Protein AF-A0AA90QN98-F1 (afdb_monomer_lite)

Structure (mmCIF, N/CA/C/O backbone):
data_AF-A0AA90QN98-F1
#
_entry.id   AF-A0AA90QN98-F1
#
loop_
_atom_site.group_PDB
_atom_site.id
_atom_site.type_symbol
_atom_site.label_atom_id
_atom_site.label_alt_id
_atom_site.label_comp_id
_atom_site.label_asym_id
_atom_site.label_entity_id
_atom_site.label_seq_id
_atom_site.pdbx_PDB_ins_code
_atom_site.Cartn_x
_atom_site.Cartn_y
_atom_site.Cartn_z
_atom_site.occupancy
_atom_site.B_iso_or_equiv
_atom_site.auth_seq_id
_atom_site.auth_comp_id
_atom_site.auth_asym_id
_atom_site.auth_atom_id
_atom_site.pdbx_PDB_model_num
ATOM 1 N N . MET A 1 1 ? 11.471 18.625 -36.658 1.00 55.00 1 MET A N 1
ATOM 2 C CA . MET A 1 1 ? 12.026 17.282 -36.955 1.00 55.00 1 MET A CA 1
ATOM 3 C C . MET A 1 1 ? 13.522 17.303 -37.303 1.00 55.00 1 MET A C 1
ATOM 5 O O . MET A 1 1 ? 14.264 16.545 -36.702 1.00 55.00 1 MET A O 1
ATOM 9 N N . LYS A 1 2 ? 14.018 18.209 -38.165 1.00 62.94 2 LYS A N 1
ATOM 10 C CA . LYS A 1 2 ? 15.442 18.249 -38.589 1.00 62.94 2 LYS A CA 1
ATOM 11 C C . LYS A 1 2 ? 16.481 18.589 -37.498 1.00 62.94 2 LYS A C 1
ATOM 13 O O . LYS A 1 2 ? 17.651 18.306 -37.690 1.00 62.94 2 LYS A O 1
ATOM 18 N N . LYS A 1 3 ? 16.067 19.176 -36.366 1.00 76.56 3 LYS A N 1
ATOM 19 C CA . LYS A 1 3 ? 16.970 19.574 -35.263 1.00 76.56 3 LYS A CA 1
ATOM 20 C C . LYS A 1 3 ? 17.391 18.403 -34.364 1.00 76.56 3 LYS A C 1
ATOM 22 O O . LYS A 1 3 ? 18.500 18.400 -33.853 1.00 76.56 3 LYS A O 1
ATOM 27 N N . TYR A 1 4 ? 16.513 17.411 -34.204 1.00 79.75 4 TYR A N 1
ATOM 28 C CA . TYR A 1 4 ? 16.762 16.225 -33.373 1.00 79.75 4 TYR A CA 1
ATOM 29 C C . TYR A 1 4 ? 17.302 15.045 -34.181 1.00 79.75 4 TYR A C 1
ATOM 31 O O . TYR A 1 4 ? 17.932 14.161 -33.617 1.00 79.75 4 TYR A O 1
ATOM 39 N N . ALA A 1 5 ? 17.099 15.057 -35.502 1.00 79.88 5 ALA A N 1
ATOM 40 C CA . ALA A 1 5 ? 17.663 14.069 -36.414 1.00 79.88 5 ALA A CA 1
ATOM 41 C C 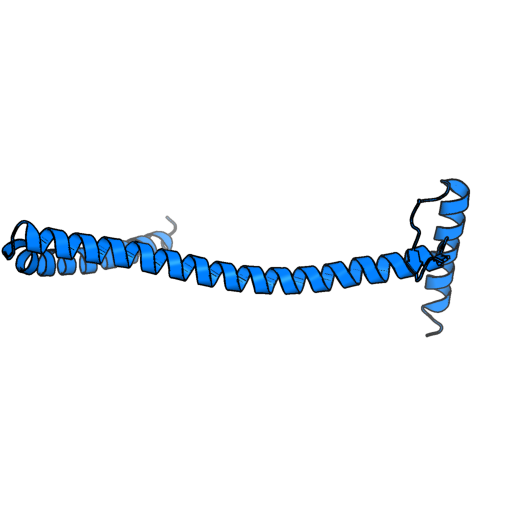. ALA A 1 5 ? 19.191 13.905 -36.268 1.00 79.88 5 ALA A C 1
ATOM 43 O O . ALA A 1 5 ? 19.618 12.773 -36.072 1.00 79.88 5 ALA A O 1
ATOM 44 N N . PRO A 1 6 ? 20.022 14.971 -36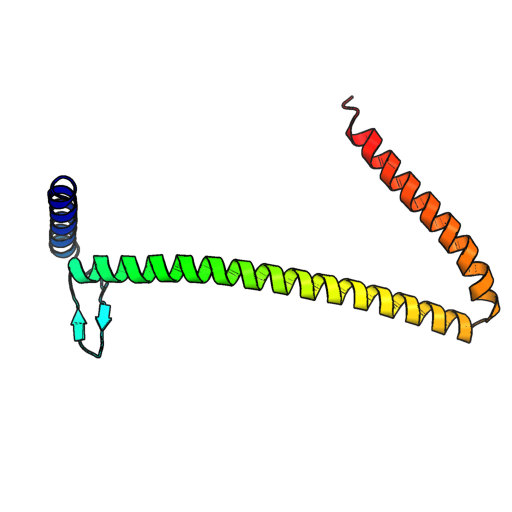.272 1.00 83.69 6 PRO A N 1
ATOM 45 C CA . PRO A 1 6 ? 21.464 14.811 -36.088 1.00 83.69 6 PRO A CA 1
ATOM 46 C C . PRO A 1 6 ? 21.832 14.326 -34.681 1.00 83.69 6 PRO A C 1
ATOM 48 O O . PRO A 1 6 ? 22.802 13.596 -34.535 1.00 83.69 6 PRO A O 1
ATOM 51 N N . LEU A 1 7 ? 21.047 14.678 -33.657 1.00 84.12 7 LEU A N 1
ATOM 52 C CA . LEU A 1 7 ? 21.283 14.229 -32.283 1.00 84.12 7 LEU A CA 1
ATOM 53 C C . LEU A 1 7 ? 20.993 12.728 -32.120 1.00 84.12 7 LEU A C 1
ATOM 55 O O . LEU A 1 7 ? 21.787 12.012 -31.521 1.00 84.12 7 LEU A O 1
ATOM 59 N N . LEU A 1 8 ? 19.888 12.246 -32.697 1.00 80.69 8 LEU A N 1
ATOM 60 C CA . LEU A 1 8 ? 19.562 10.820 -32.749 1.00 80.69 8 LEU A CA 1
ATOM 61 C C . LEU A 1 8 ? 20.596 10.040 -33.561 1.00 80.69 8 LEU A C 1
ATOM 63 O O . LEU A 1 8 ? 20.982 8.949 -33.159 1.00 80.69 8 LEU A O 1
ATOM 67 N N . LEU A 1 9 ? 21.074 10.606 -34.672 1.00 82.94 9 LEU A N 1
ATOM 68 C CA . LEU A 1 9 ? 22.103 9.982 -35.502 1.00 82.94 9 LEU A CA 1
ATOM 69 C C . LEU A 1 9 ? 23.446 9.892 -34.766 1.00 82.94 9 LEU A C 1
ATOM 71 O O . LEU A 1 9 ? 24.100 8.857 -34.820 1.00 82.94 9 LEU A O 1
ATOM 75 N N . LEU A 1 10 ? 23.826 10.948 -34.036 1.00 86.06 10 LEU A N 1
ATOM 76 C CA . LEU A 1 10 ? 25.011 10.963 -33.179 1.00 86.06 10 LEU A CA 1
ATOM 77 C C . LEU A 1 10 ? 24.888 9.928 -32.056 1.00 86.06 10 LEU A C 1
ATOM 79 O O . LEU A 1 10 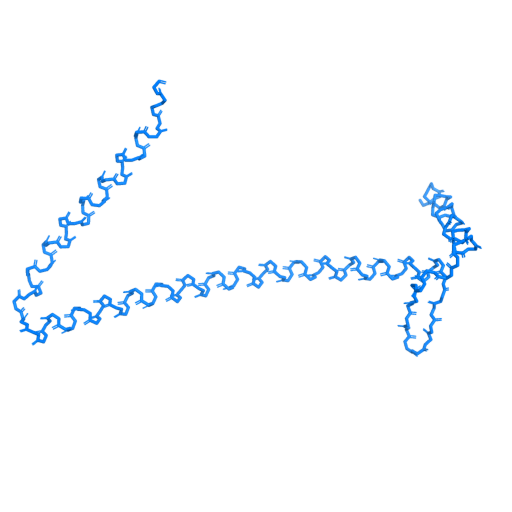? 25.828 9.183 -31.813 1.00 86.06 10 LEU A O 1
ATOM 83 N N . PHE A 1 11 ? 23.727 9.847 -31.402 1.00 83.81 11 PHE A N 1
ATOM 84 C CA . PHE A 1 11 ? 23.461 8.844 -30.371 1.00 83.81 11 PHE A CA 1
ATOM 85 C C . PHE A 1 11 ? 23.557 7.416 -30.926 1.00 83.81 11 PHE A C 1
ATOM 87 O O . PHE A 1 11 ? 24.221 6.568 -30.332 1.00 83.81 11 PHE A O 1
ATOM 94 N N . LEU A 1 12 ? 22.963 7.164 -32.097 1.00 82.62 12 LEU A N 1
ATOM 95 C CA . LEU A 1 12 ? 23.052 5.875 -32.780 1.00 82.62 12 LEU A CA 1
ATOM 96 C C . LEU A 1 12 ? 24.510 5.539 -33.120 1.00 82.62 12 LEU A C 1
ATOM 98 O O . LEU A 1 12 ? 24.947 4.417 -32.895 1.00 82.62 12 LEU A O 1
ATOM 102 N N . PHE A 1 13 ? 25.273 6.519 -33.609 1.00 84.69 13 PHE A N 1
ATOM 103 C CA . PHE A 1 13 ? 26.688 6.360 -33.937 1.00 84.69 13 PHE A CA 1
ATOM 104 C C . PHE A 1 13 ? 27.538 6.052 -32.701 1.00 84.69 13 PHE A C 1
ATOM 106 O O . PHE A 1 13 ? 28.389 5.169 -32.751 1.00 84.69 13 PHE A O 1
ATOM 113 N N . ILE A 1 14 ? 27.272 6.722 -31.577 1.00 84.81 14 ILE A N 1
ATOM 114 C CA . ILE A 1 14 ? 27.916 6.436 -30.290 1.00 84.81 14 ILE A CA 1
ATOM 115 C C . ILE A 1 14 ? 27.588 5.013 -29.835 1.00 84.81 14 ILE A C 1
ATOM 117 O O . ILE A 1 14 ? 28.495 4.309 -29.410 1.00 84.81 14 ILE A O 1
ATOM 121 N N . MET A 1 15 ? 26.337 4.558 -29.962 1.00 77.38 15 MET A N 1
ATOM 122 C CA . MET A 1 15 ? 25.982 3.173 -29.633 1.00 77.38 15 MET A CA 1
ATOM 123 C C . MET A 1 15 ? 26.672 2.157 -30.547 1.00 77.38 15 MET A C 1
ATOM 125 O O . MET A 1 15 ? 27.195 1.170 -30.046 1.00 77.38 15 MET A O 1
ATOM 129 N N . VAL A 1 16 ? 26.746 2.401 -31.862 1.00 80.56 16 VAL A N 1
ATOM 130 C CA . VAL A 1 16 ? 27.518 1.541 -32.783 1.00 80.56 16 VAL A CA 1
ATOM 131 C C . VAL A 1 16 ? 28.988 1.488 -32.367 1.00 80.56 16 VAL A C 1
ATOM 133 O O . VAL A 1 16 ? 29.570 0.410 -32.295 1.00 80.56 16 VAL A O 1
ATOM 136 N N . ALA A 1 17 ? 29.593 2.646 -32.088 1.00 82.81 17 ALA A N 1
ATOM 137 C CA . ALA A 1 17 ? 30.988 2.736 -31.673 1.00 82.81 17 ALA A CA 1
ATOM 138 C C . ALA A 1 17 ? 31.229 2.036 -30.326 1.00 82.81 17 ALA A C 1
ATOM 140 O O . ALA A 1 17 ? 32.250 1.380 -30.147 1.00 82.81 17 ALA A O 1
ATOM 141 N N . TRP A 1 18 ? 30.273 2.134 -29.402 1.00 79.44 18 TRP A N 1
ATOM 142 C CA . TRP A 1 18 ? 30.317 1.471 -28.105 1.00 79.44 18 TRP A CA 1
ATOM 143 C C . TRP A 1 18 ? 30.276 -0.052 -28.238 1.00 79.44 18 TRP A C 1
ATOM 145 O O . TRP A 1 18 ? 31.146 -0.725 -27.694 1.00 79.44 18 TRP A O 1
ATOM 155 N N . GLU A 1 19 ? 29.338 -0.595 -29.016 1.00 76.06 19 GLU A N 1
ATOM 156 C CA . GLU A 1 19 ? 29.260 -2.034 -29.320 1.00 76.06 19 GLU A CA 1
ATOM 157 C C . GLU A 1 19 ? 30.536 -2.536 -30.013 1.00 76.06 19 GLU A C 1
ATOM 159 O O . GLU A 1 19 ? 31.035 -3.619 -29.712 1.00 76.06 19 GLU A O 1
ATOM 164 N N . ALA A 1 20 ? 31.116 -1.726 -30.905 1.00 77.00 20 ALA A N 1
ATOM 165 C CA . ALA A 1 20 ? 32.362 -2.060 -31.588 1.00 77.00 20 ALA A CA 1
ATOM 166 C C . ALA A 1 20 ? 33.588 -2.070 -30.654 1.00 77.00 20 ALA A C 1
ATOM 168 O O . ALA A 1 20 ? 34.532 -2.816 -30.906 1.00 77.00 20 ALA A O 1
ATOM 169 N N . MET A 1 21 ? 33.596 -1.252 -29.593 1.00 77.19 21 MET A N 1
ATOM 170 C CA . MET A 1 21 ? 34.715 -1.154 -28.644 1.00 77.19 21 MET A CA 1
ATOM 171 C C . MET A 1 21 ? 34.585 -2.086 -27.433 1.00 77.19 21 MET A C 1
ATOM 173 O O . MET A 1 21 ? 35.596 -2.581 -26.942 1.00 77.19 21 MET A O 1
ATOM 177 N N . VAL A 1 22 ? 33.369 -2.294 -26.925 1.00 73.44 22 VAL A N 1
ATOM 178 C CA . VAL A 1 22 ? 33.093 -3.015 -25.666 1.00 73.44 22 VAL A CA 1
ATOM 179 C C . VAL A 1 22 ? 32.605 -4.449 -25.923 1.00 73.44 22 VAL A C 1
ATOM 181 O O . VAL A 1 22 ? 32.642 -5.285 -25.021 1.00 73.44 22 VAL A O 1
ATOM 184 N N . GLY A 1 23 ? 32.239 -4.767 -27.167 1.00 65.56 23 GLY A N 1
ATOM 185 C CA . GLY A 1 23 ? 31.632 -6.038 -27.550 1.00 65.56 23 GLY A CA 1
ATOM 186 C C . GLY A 1 23 ? 30.108 -6.027 -27.382 1.00 65.56 23 GLY A C 1
ATOM 187 O O . GLY A 1 23 ? 29.563 -5.059 -26.847 1.00 65.56 23 GLY A O 1
ATOM 188 N N . PRO A 1 24 ? 29.417 -7.093 -27.839 1.00 64.06 24 PRO A N 1
ATOM 189 C CA . PRO A 1 24 ? 27.961 -7.164 -27.827 1.00 64.06 24 PRO A CA 1
ATOM 190 C C . PRO A 1 24 ? 27.415 -6.934 -26.418 1.00 64.06 24 PRO A C 1
ATOM 192 O O . PRO A 1 24 ? 27.666 -7.737 -25.519 1.00 64.06 24 PRO A O 1
ATOM 195 N N . SER A 1 25 ? 26.628 -5.876 -26.219 1.00 61.56 25 SER A N 1
ATOM 196 C CA . SER A 1 25 ? 26.009 -5.577 -24.917 1.00 61.56 25 SER A CA 1
ATOM 197 C C . SER A 1 25 ? 24.965 -6.615 -24.481 1.00 61.56 25 SER A C 1
ATOM 199 O O . SER A 1 25 ? 24.434 -6.537 -23.374 1.00 61.56 25 SER A O 1
ATOM 201 N N . GLY A 1 26 ? 24.657 -7.591 -25.343 1.00 60.41 26 GLY A N 1
ATOM 202 C CA . GLY A 1 26 ? 23.667 -8.641 -25.104 1.00 60.41 26 GLY A CA 1
ATOM 203 C C . GLY A 1 26 ? 22.218 -8.152 -25.173 1.00 60.41 26 GLY A C 1
ATOM 204 O O . GLY A 1 26 ? 21.300 -8.943 -24.965 1.00 60.41 26 GLY A O 1
ATOM 205 N N . MET A 1 27 ? 21.988 -6.869 -25.476 1.00 60.53 27 MET A N 1
ATOM 206 C CA . MET A 1 27 ? 20.651 -6.297 -25.607 1.00 60.53 27 MET A CA 1
ATOM 207 C C . MET A 1 27 ? 20.061 -6.642 -26.980 1.00 60.53 27 MET A C 1
ATOM 209 O O . MET A 1 27 ? 20.230 -5.909 -27.953 1.00 60.53 27 MET A O 1
ATOM 213 N N . SER A 1 28 ? 19.377 -7.783 -27.046 1.00 67.12 28 SER A N 1
ATOM 214 C CA . SER A 1 28 ? 18.613 -8.231 -28.210 1.00 67.12 28 SER A CA 1
ATOM 215 C C . SER A 1 28 ? 17.118 -8.052 -27.960 1.00 67.12 28 SER A C 1
ATOM 217 O O . SER A 1 28 ? 16.627 -8.206 -26.838 1.00 67.12 28 SER A O 1
ATOM 219 N N . VAL A 1 29 ? 16.382 -7.692 -29.008 1.00 70.56 29 VAL A N 1
ATOM 220 C CA . VAL A 1 29 ? 14.917 -7.654 -28.971 1.00 70.56 29 VAL A CA 1
ATOM 221 C C . VAL A 1 29 ? 14.431 -8.739 -29.914 1.00 70.56 29 VAL A C 1
ATOM 223 O O . VAL A 1 29 ? 14.607 -8.628 -31.124 1.00 70.56 29 VAL A O 1
ATOM 226 N N . ASN A 1 30 ? 13.850 -9.799 -29.358 1.00 77.69 30 ASN A N 1
ATOM 227 C CA . ASN A 1 30 ? 13.238 -10.857 -30.150 1.00 77.69 30 ASN A CA 1
ATOM 228 C C . ASN A 1 30 ? 11.786 -10.470 -30.464 1.00 77.69 30 ASN A C 1
ATOM 230 O O . ASN A 1 30 ? 10.991 -10.248 -29.546 1.00 77.69 30 ASN A O 1
ATOM 234 N N . ILE A 1 31 ? 11.455 -10.354 -31.748 1.00 72.25 31 ILE A N 1
ATOM 235 C CA . ILE A 1 31 ? 10.088 -10.133 -32.222 1.00 72.25 31 ILE A CA 1
ATOM 236 C C . ILE A 1 31 ? 9.756 -11.296 -33.150 1.00 72.25 31 ILE A C 1
ATOM 238 O O . ILE A 1 31 ? 10.345 -11.416 -34.216 1.00 72.25 31 ILE A O 1
ATOM 242 N N . ASP A 1 32 ? 8.811 -12.140 -32.736 1.00 72.19 32 ASP A N 1
ATOM 243 C CA . ASP A 1 32 ? 8.305 -13.267 -33.536 1.00 72.19 32 ASP A CA 1
ATOM 244 C C . ASP A 1 32 ? 9.384 -14.279 -33.983 1.00 72.19 32 ASP A C 1
ATOM 246 O O . ASP A 1 32 ? 9.331 -14.842 -35.071 1.00 72.19 32 ASP A O 1
ATOM 250 N N . GLY A 1 33 ? 10.392 -14.516 -33.137 1.00 74.31 33 GLY A N 1
ATOM 251 C CA . GLY A 1 33 ? 11.494 -15.439 -33.421 1.00 74.31 33 GLY A CA 1
ATOM 252 C C . GLY A 1 33 ? 12.694 -14.788 -34.109 1.00 74.31 33 GLY A C 1
ATOM 253 O O . GLY A 1 33 ? 13.793 -15.334 -34.013 1.00 74.31 33 GLY A O 1
ATOM 254 N N . ASP A 1 34 ? 12.528 -13.600 -34.693 1.00 75.56 34 ASP A N 1
ATOM 255 C CA . ASP A 1 34 ? 13.628 -12.824 -35.257 1.00 75.56 34 ASP A CA 1
ATOM 256 C C . ASP A 1 34 ? 14.312 -11.993 -34.165 1.00 75.56 34 ASP A C 1
ATOM 258 O O . ASP A 1 34 ? 13.720 -11.113 -33.529 1.00 75.56 34 ASP A O 1
ATOM 262 N N . GLU A 1 35 ? 15.594 -12.272 -33.937 1.00 74.94 35 GLU A N 1
ATOM 263 C CA . GLU A 1 35 ? 16.421 -11.494 -33.024 1.00 74.94 35 GLU A CA 1
ATOM 264 C C . GLU A 1 35 ? 16.953 -10.245 -33.730 1.00 74.94 35 GLU A C 1
ATOM 266 O O . GLU A 1 35 ? 17.865 -10.298 -34.561 1.00 74.94 35 GLU A O 1
ATOM 271 N N . LEU A 1 36 ? 16.393 -9.089 -33.376 1.00 73.50 36 LEU A N 1
ATOM 272 C CA . LEU A 1 36 ? 16.942 -7.805 -33.777 1.00 73.50 36 LEU A CA 1
ATOM 273 C C . LEU A 1 36 ? 18.140 -7.483 -32.884 1.00 73.50 36 LEU A C 1
ATOM 275 O O . LEU A 1 36 ? 18.018 -7.352 -31.662 1.00 73.50 36 LEU A O 1
ATOM 279 N N . HIS A 1 37 ? 19.292 -7.319 -33.529 1.00 74.38 37 HIS A N 1
ATOM 280 C CA . HIS A 1 37 ? 20.561 -6.972 -32.897 1.00 74.38 37 HIS A CA 1
ATOM 281 C C . HIS A 1 37 ? 21.000 -5.557 -33.288 1.00 74.38 37 HIS A C 1
ATOM 283 O O . HIS A 1 37 ? 20.741 -5.080 -34.395 1.00 74.38 37 HIS A O 1
ATOM 289 N N . GLY A 1 38 ? 21.696 -4.882 -32.373 1.00 75.00 38 GLY A N 1
ATOM 290 C CA . GLY A 1 38 ? 22.346 -3.596 -32.620 1.00 75.00 38 GLY A CA 1
ATOM 291 C C . GLY A 1 38 ? 21.607 -2.361 -32.076 1.00 75.00 38 GLY A C 1
ATOM 292 O O . GLY A 1 38 ? 20.617 -2.466 -31.354 1.00 75.00 38 GLY A O 1
ATOM 293 N N . PRO A 1 39 ? 22.074 -1.148 -32.422 1.00 73.75 39 PRO A N 1
ATOM 294 C CA . PRO A 1 39 ? 21.651 0.103 -31.780 1.00 73.75 39 PRO A CA 1
ATOM 295 C C . PRO A 1 39 ? 20.165 0.426 -31.953 1.00 73.75 39 PRO A C 1
ATOM 297 O O . PRO A 1 39 ? 19.532 0.998 -31.069 1.00 73.75 39 PRO A O 1
ATOM 300 N N . ALA A 1 40 ? 19.597 0.066 -33.107 1.00 77.06 40 ALA A N 1
ATOM 301 C CA . ALA A 1 40 ? 18.171 0.235 -33.358 1.00 77.06 40 ALA A CA 1
ATOM 302 C C . ALA A 1 40 ? 17.336 -0.696 -32.464 1.00 77.06 40 ALA A C 1
ATOM 304 O O . ALA A 1 40 ? 16.318 -0.267 -31.924 1.00 77.06 40 ALA A O 1
ATOM 305 N N . ALA A 1 41 ? 17.798 -1.932 -32.244 1.00 76.19 41 ALA A N 1
ATOM 306 C CA . ALA A 1 41 ? 17.167 -2.865 -31.318 1.00 76.19 41 ALA A CA 1
ATOM 307 C C . ALA A 1 41 ? 17.267 -2.372 -29.869 1.00 76.19 41 ALA A C 1
ATOM 309 O O . ALA A 1 41 ? 16.274 -2.402 -29.152 1.00 76.19 41 ALA A O 1
ATOM 310 N N . ALA A 1 42 ? 18.411 -1.814 -29.460 1.00 76.94 42 ALA A N 1
ATOM 311 C CA . ALA A 1 42 ? 18.583 -1.223 -28.132 1.00 76.94 42 ALA A CA 1
ATOM 312 C C . ALA A 1 42 ? 17.627 -0.040 -27.879 1.00 76.94 42 ALA A C 1
ATOM 314 O O . ALA A 1 42 ? 17.030 0.058 -26.808 1.00 76.94 42 ALA A O 1
ATOM 315 N N . LEU A 1 43 ? 17.416 0.832 -28.873 1.00 80.81 43 LEU A N 1
ATOM 316 C CA . LEU A 1 43 ? 16.448 1.935 -28.782 1.00 80.81 43 LEU A CA 1
ATOM 317 C C . LEU A 1 43 ? 15.010 1.435 -28.615 1.00 80.81 43 LEU A C 1
ATOM 319 O O . LEU A 1 43 ? 14.265 1.943 -27.776 1.00 80.81 43 LEU A O 1
ATOM 323 N N . VAL A 1 44 ? 14.625 0.433 -29.405 1.00 81.12 44 VAL A N 1
ATOM 324 C CA . VAL A 1 44 ? 13.300 -0.191 -29.324 1.00 81.12 44 VAL A CA 1
ATOM 325 C C . VAL A 1 44 ? 13.131 -0.894 -27.976 1.00 81.12 44 VAL A C 1
ATOM 327 O O . VAL A 1 44 ? 12.142 -0.661 -27.284 1.00 81.12 44 VAL A O 1
ATOM 330 N N . GLY A 1 45 ? 14.124 -1.671 -27.549 1.00 80.94 45 GLY A N 1
ATOM 331 C CA . GLY A 1 45 ? 14.144 -2.349 -26.256 1.00 80.94 45 GLY A CA 1
ATOM 332 C C . GLY A 1 45 ? 14.028 -1.373 -25.090 1.00 80.94 45 GLY A C 1
ATOM 333 O O . GLY A 1 45 ? 13.221 -1.591 -24.192 1.00 80.94 45 GLY A O 1
ATOM 334 N N . MET A 1 46 ? 14.744 -0.247 -25.128 1.00 82.06 46 MET A N 1
ATOM 335 C CA . MET A 1 46 ? 14.656 0.791 -24.100 1.00 82.06 46 MET A CA 1
ATOM 336 C C . MET A 1 46 ? 13.288 1.484 -24.087 1.00 82.06 46 MET A C 1
ATOM 338 O O . MET A 1 46 ? 12.769 1.775 -23.008 1.00 82.06 46 MET A O 1
ATOM 342 N N . LEU A 1 47 ? 12.666 1.704 -25.250 1.00 85.75 47 LEU A N 1
ATOM 343 C CA . LEU A 1 47 ? 11.316 2.263 -25.329 1.00 85.75 47 LEU A CA 1
ATOM 344 C C . LEU A 1 47 ? 10.273 1.315 -24.724 1.00 85.75 47 LEU A C 1
ATOM 346 O O . LEU A 1 47 ? 9.436 1.756 -23.939 1.00 85.75 47 LEU A O 1
ATOM 350 N N . PHE A 1 48 ? 10.333 0.021 -25.046 1.00 85.94 48 PHE A N 1
ATOM 351 C CA . PHE A 1 48 ? 9.407 -0.976 -24.502 1.00 85.94 48 PHE A CA 1
ATOM 352 C C . PHE A 1 48 ? 9.666 -1.276 -23.025 1.00 85.94 48 PHE A C 1
ATOM 354 O O . PHE A 1 48 ? 8.713 -1.358 -22.255 1.00 85.94 48 PHE A O 1
ATOM 361 N N . ALA A 1 49 ? 10.925 -1.375 -22.599 1.00 85.94 49 ALA A N 1
ATOM 362 C CA . ALA A 1 49 ? 11.276 -1.569 -21.196 1.00 85.94 49 ALA A CA 1
ATOM 363 C C . ALA A 1 49 ? 10.877 -0.354 -20.346 1.00 85.94 49 ALA A C 1
ATOM 365 O O . ALA A 1 49 ? 10.231 -0.504 -19.311 1.00 85.94 49 ALA A O 1
ATOM 366 N N . GLY A 1 50 ? 11.197 0.860 -20.804 1.00 87.38 50 GLY A N 1
ATOM 367 C CA . GLY A 1 50 ? 10.826 2.101 -20.124 1.00 87.38 50 GLY A CA 1
ATOM 368 C C . GLY A 1 50 ? 9.315 2.340 -20.120 1.00 87.38 50 GLY A C 1
ATOM 369 O O . GLY A 1 50 ? 8.742 2.671 -19.083 1.00 87.38 50 GLY A O 1
ATOM 370 N N . GLY A 1 51 ? 8.650 2.117 -21.256 1.00 89.44 51 GLY A N 1
ATOM 371 C CA . GLY A 1 51 ? 7.195 2.211 -21.375 1.00 89.44 51 GLY A CA 1
ATOM 372 C C . GLY A 1 51 ? 6.474 1.177 -20.512 1.00 89.44 51 GLY A C 1
ATOM 373 O O . GLY A 1 51 ? 5.551 1.524 -19.776 1.00 89.44 51 GLY A O 1
ATOM 374 N N . GLY A 1 52 ? 6.940 -0.073 -20.528 1.00 90.38 52 GLY A N 1
ATOM 375 C CA . GLY A 1 52 ? 6.431 -1.148 -19.681 1.00 90.38 52 GLY A CA 1
ATOM 376 C C . GLY A 1 52 ? 6.601 -0.844 -18.195 1.00 90.38 52 GLY A C 1
ATOM 377 O O . GLY A 1 52 ? 5.662 -1.039 -17.427 1.00 90.38 52 GLY A O 1
ATOM 378 N N . LEU A 1 53 ? 7.746 -0.285 -17.790 1.00 93.94 53 LEU A N 1
ATOM 379 C CA . LEU A 1 53 ? 7.996 0.118 -16.405 1.00 93.94 53 LEU A CA 1
ATOM 380 C C . LEU A 1 53 ? 7.062 1.247 -15.951 1.00 93.94 53 LEU A C 1
ATOM 382 O O . LEU A 1 53 ? 6.536 1.190 -14.840 1.00 93.94 53 LEU A O 1
ATOM 386 N N . LEU A 1 54 ? 6.819 2.254 -16.797 1.00 95.38 54 LEU A N 1
ATOM 387 C CA . LEU A 1 54 ? 5.877 3.335 -16.488 1.00 95.38 54 LEU A CA 1
ATOM 388 C C . LEU A 1 54 ? 4.458 2.800 -16.289 1.00 95.38 54 LEU A C 1
ATOM 390 O O . LEU A 1 54 ? 3.807 3.130 -15.297 1.00 95.38 54 LEU A O 1
ATOM 394 N N . ILE A 1 55 ? 3.995 1.943 -17.201 1.00 95.25 55 ILE A N 1
ATOM 395 C CA . ILE A 1 55 ? 2.671 1.319 -17.102 1.00 95.25 55 ILE A CA 1
ATOM 396 C C . ILE A 1 55 ? 2.592 0.460 -15.835 1.00 95.25 55 ILE A C 1
ATOM 398 O O . ILE A 1 55 ? 1.649 0.603 -15.058 1.00 95.25 55 ILE A O 1
ATOM 402 N N . ALA A 1 56 ? 3.602 -0.375 -15.579 1.00 95.19 56 ALA A N 1
ATOM 403 C CA . ALA A 1 56 ? 3.674 -1.204 -14.380 1.00 95.19 56 ALA A CA 1
ATOM 404 C C . ALA A 1 56 ? 3.648 -0.365 -13.095 1.00 95.19 56 ALA A C 1
ATOM 406 O O . ALA A 1 56 ? 2.950 -0.723 -12.150 1.00 95.19 56 ALA A O 1
ATOM 407 N N . GLY A 1 57 ? 4.346 0.773 -13.068 1.00 96.50 57 GLY A N 1
ATOM 408 C CA . GLY A 1 57 ? 4.340 1.701 -11.938 1.00 96.50 57 GLY A CA 1
ATOM 409 C C . GLY A 1 57 ? 2.950 2.271 -11.650 1.00 96.50 57 GLY A C 1
ATOM 410 O O . GLY A 1 57 ? 2.513 2.277 -10.500 1.00 96.50 57 GLY A O 1
ATOM 411 N N . ILE A 1 58 ? 2.219 2.687 -12.688 1.00 97.38 58 ILE A N 1
ATOM 412 C CA . ILE A 1 58 ? 0.846 3.197 -12.547 1.00 97.38 58 ILE A CA 1
ATOM 413 C C . ILE A 1 58 ? -0.092 2.098 -12.034 1.00 97.38 58 ILE A C 1
ATOM 415 O O . ILE A 1 58 ? -0.879 2.333 -11.114 1.00 97.38 58 ILE A O 1
ATOM 419 N N . VAL A 1 59 ? 0.011 0.889 -12.591 1.00 97.81 59 VAL A N 1
ATOM 420 C CA . VAL A 1 59 ? -0.786 -0.265 -12.149 1.00 97.81 59 VAL A CA 1
ATOM 421 C C . VAL A 1 59 ? -0.479 -0.605 -10.692 1.00 97.81 59 VAL A C 1
ATOM 423 O O . VAL A 1 59 ? -1.405 -0.768 -9.900 1.00 97.81 59 VAL A O 1
ATOM 426 N N . MET A 1 60 ? 0.797 -0.646 -10.304 1.00 97.56 60 MET A N 1
ATOM 427 C CA . MET A 1 60 ? 1.210 -0.907 -8.923 1.00 97.56 60 MET A CA 1
ATOM 428 C C . MET A 1 60 ? 0.697 0.149 -7.947 1.00 97.56 60 MET A C 1
ATOM 430 O O . MET A 1 60 ? 0.316 -0.199 -6.832 1.00 97.56 60 MET A O 1
ATOM 434 N N . LEU A 1 61 ? 0.621 1.417 -8.356 1.00 97.81 61 LEU A N 1
ATOM 435 C CA . LEU A 1 61 ? 0.020 2.472 -7.541 1.00 97.81 61 LEU A CA 1
ATOM 436 C C . LEU A 1 61 ? -1.464 2.169 -7.282 1.00 97.81 61 LEU A C 1
ATOM 438 O O . LEU A 1 61 ? -1.899 2.161 -6.131 1.00 97.81 61 LEU A O 1
ATOM 442 N N . PHE A 1 62 ? -2.226 1.841 -8.328 1.00 97.44 62 PHE A N 1
ATOM 443 C CA . PHE A 1 62 ? -3.636 1.459 -8.198 1.00 97.44 62 PHE A CA 1
ATOM 444 C C . PHE A 1 62 ? -3.830 0.232 -7.305 1.00 97.44 62 PHE A C 1
ATOM 446 O O . PHE A 1 62 ? -4.652 0.260 -6.388 1.00 97.44 62 PHE A O 1
ATOM 453 N N . VAL A 1 63 ? -3.049 -0.825 -7.535 1.00 97.94 63 VAL A N 1
ATOM 454 C CA . VAL A 1 63 ? -3.068 -2.037 -6.708 1.00 97.94 63 VAL A CA 1
ATOM 455 C C . VAL A 1 63 ? -2.744 -1.692 -5.256 1.00 97.94 63 VAL A C 1
ATOM 457 O O . VAL A 1 63 ? -3.450 -2.137 -4.355 1.00 97.94 63 VAL A O 1
ATOM 460 N N . GLY A 1 64 ? -1.740 -0.848 -5.020 1.00 97.25 64 GLY A N 1
ATOM 461 C CA . GLY A 1 64 ? -1.366 -0.380 -3.689 1.00 97.25 64 GLY A CA 1
ATOM 462 C C . GLY A 1 64 ? -2.507 0.339 -2.971 1.00 97.25 64 GLY A C 1
ATOM 463 O O . GLY A 1 64 ? -2.774 0.044 -1.807 1.00 97.25 64 GLY A O 1
ATOM 464 N N . VAL A 1 65 ? -3.232 1.224 -3.662 1.00 97.62 65 VAL A N 1
ATOM 465 C CA . VAL A 1 65 ? -4.406 1.915 -3.099 1.00 97.62 65 VAL A CA 1
ATOM 466 C C . VAL A 1 65 ? -5.516 0.924 -2.752 1.00 97.62 65 VAL A C 1
ATOM 468 O O . VAL A 1 65 ? -6.071 0.987 -1.656 1.00 97.62 65 VAL A O 1
ATOM 471 N N . VAL A 1 66 ? -5.820 -0.020 -3.646 1.00 97.50 66 VAL A N 1
ATOM 472 C CA . VAL A 1 66 ? -6.841 -1.048 -3.393 1.00 97.50 66 VAL A CA 1
ATOM 473 C C . VAL A 1 66 ? -6.457 -1.907 -2.189 1.00 97.50 66 VAL A C 1
ATOM 475 O O . VAL A 1 66 ? -7.280 -2.099 -1.296 1.00 97.50 66 VAL A O 1
ATOM 478 N N . LEU A 1 67 ? -5.206 -2.367 -2.110 1.00 97.19 67 LEU A N 1
ATOM 479 C CA . LEU A 1 67 ? -4.709 -3.126 -0.962 1.00 97.19 67 LEU A CA 1
ATOM 480 C C . LEU A 1 67 ? -4.803 -2.311 0.326 1.00 97.19 67 LEU A C 1
ATOM 482 O O . LEU A 1 67 ? -5.281 -2.833 1.327 1.00 97.19 67 LEU A O 1
ATOM 486 N N . ALA A 1 68 ? -4.403 -1.038 0.313 1.00 96.00 68 ALA A N 1
ATOM 487 C CA . ALA A 1 68 ? -4.495 -0.174 1.486 1.00 96.00 68 ALA A CA 1
ATOM 488 C C . ALA A 1 68 ? -5.941 -0.056 1.997 1.00 96.00 68 ALA A C 1
ATOM 490 O O . ALA A 1 68 ? -6.174 -0.158 3.201 1.00 96.00 68 ALA A O 1
ATOM 491 N N . LEU A 1 69 ? -6.918 0.088 1.096 1.00 96.62 69 LEU A N 1
ATOM 492 C CA . LEU A 1 69 ? -8.339 0.116 1.452 1.00 96.62 69 LEU A CA 1
ATOM 493 C C . LEU A 1 69 ? -8.825 -1.228 2.004 1.00 96.62 69 LEU A C 1
ATOM 495 O O . LEU A 1 69 ? -9.534 -1.256 3.009 1.00 96.62 69 LEU A O 1
ATOM 499 N N . VAL A 1 70 ? -8.420 -2.339 1.388 1.00 97.31 70 VAL A N 1
ATOM 500 C CA . VAL A 1 70 ? -8.762 -3.692 1.849 1.00 97.31 70 VAL A CA 1
ATOM 501 C C . VAL A 1 70 ? -8.193 -3.946 3.243 1.00 97.31 70 VAL A C 1
ATOM 503 O O . VAL A 1 70 ? -8.928 -4.369 4.134 1.00 97.31 70 VAL A O 1
ATOM 506 N N . PHE A 1 71 ? -6.918 -3.628 3.474 1.00 94.94 71 PHE A N 1
ATOM 507 C CA . PHE A 1 71 ? -6.281 -3.773 4.782 1.00 94.94 71 PHE A CA 1
ATOM 508 C C . PHE A 1 71 ? -6.887 -2.840 5.832 1.00 94.94 71 PHE A C 1
ATOM 510 O O . PHE A 1 71 ? -7.093 -3.266 6.969 1.00 94.94 71 PHE A O 1
ATOM 517 N N . ALA A 1 72 ? -7.238 -1.604 5.468 1.00 94.62 72 ALA A N 1
ATOM 518 C CA . ALA A 1 72 ? -7.963 -0.705 6.361 1.00 94.62 72 ALA A CA 1
ATOM 519 C C . ALA A 1 72 ? -9.335 -1.286 6.744 1.00 94.62 72 ALA A C 1
ATOM 521 O O . ALA A 1 72 ? -9.695 -1.293 7.922 1.00 94.62 72 ALA A O 1
ATOM 522 N N . GLY A 1 73 ? -10.068 -1.840 5.774 1.00 94.06 73 GLY A N 1
ATOM 523 C CA . GLY A 1 73 ? -11.339 -2.524 6.003 1.00 94.06 73 GLY A CA 1
ATOM 524 C C . GLY A 1 73 ? -11.197 -3.739 6.923 1.00 94.06 73 GLY A C 1
ATOM 525 O O . GLY A 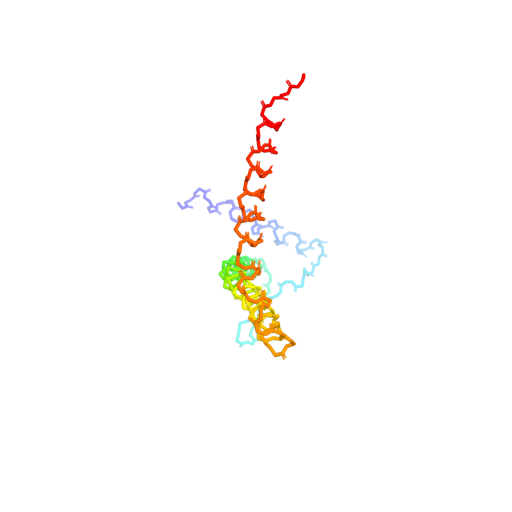1 73 ? -11.926 -3.853 7.905 1.00 94.06 73 GLY A O 1
ATOM 526 N N . LEU A 1 74 ? -10.216 -4.606 6.665 1.00 95.00 74 LEU A N 1
ATOM 527 C CA . LEU A 1 74 ? -9.887 -5.758 7.514 1.00 95.00 74 LEU A CA 1
ATOM 528 C C . LEU A 1 74 ? -9.544 -5.343 8.946 1.00 95.00 74 LEU A C 1
ATOM 530 O O . LEU A 1 74 ? -10.012 -5.977 9.888 1.00 95.00 74 LEU A O 1
ATOM 534 N N . GLY A 1 75 ? -8.780 -4.263 9.126 1.00 93.38 75 GLY A N 1
ATOM 535 C CA . GLY A 1 75 ? -8.457 -3.732 10.448 1.00 93.38 75 GLY A CA 1
ATOM 536 C C . GLY A 1 75 ? -9.704 -3.294 11.217 1.00 93.38 75 GLY A C 1
ATOM 537 O O . GLY A 1 75 ? -9.884 -3.674 12.375 1.00 93.38 75 GLY A O 1
ATOM 538 N N . VAL A 1 76 ? -10.603 -2.551 10.565 1.00 94.94 76 VAL A N 1
ATOM 539 C CA . VAL A 1 76 ? -11.874 -2.125 11.174 1.00 94.94 76 VAL A CA 1
ATOM 540 C C . VAL A 1 76 ? -12.754 -3.329 11.510 1.00 94.94 76 VAL A C 1
ATOM 542 O O . VAL A 1 76 ? -13.311 -3.382 12.606 1.00 94.94 76 VAL A O 1
ATOM 545 N N . LEU A 1 77 ? -12.849 -4.315 10.615 1.00 95.00 77 LEU A N 1
ATOM 546 C CA . LEU A 1 77 ? -13.624 -5.536 10.847 1.00 95.00 77 LEU A CA 1
ATOM 547 C C . LEU A 1 77 ? -13.057 -6.370 12.000 1.00 95.00 77 LEU A C 1
ATOM 549 O O . LEU A 1 77 ? -13.823 -6.848 12.831 1.00 95.00 77 LEU A O 1
ATOM 553 N N . ALA A 1 78 ? -11.734 -6.508 12.092 1.00 95.25 78 ALA A N 1
ATOM 554 C CA . ALA A 1 78 ? -11.084 -7.242 13.173 1.00 95.25 78 ALA A CA 1
ATOM 555 C C . ALA A 1 78 ? -11.334 -6.581 14.537 1.00 95.25 78 ALA A C 1
ATOM 557 O O . ALA A 1 78 ? -11.750 -7.247 15.486 1.00 95.25 78 ALA A O 1
ATOM 558 N N . VAL A 1 79 ? -11.140 -5.261 14.632 1.00 95.00 79 VAL A N 1
ATOM 559 C CA . VAL A 1 79 ? -11.379 -4.509 15.874 1.00 95.00 79 VAL A CA 1
ATOM 560 C C . VAL A 1 79 ? -12.864 -4.511 16.238 1.00 95.00 79 VAL A C 1
ATOM 562 O O . VAL A 1 79 ? -13.211 -4.755 17.393 1.00 95.00 79 VAL A O 1
ATOM 565 N N . GLY A 1 80 ? -13.747 -4.279 15.265 1.00 93.19 80 GLY A N 1
ATOM 566 C CA . GLY A 1 80 ? -15.194 -4.298 15.469 1.00 93.19 80 GLY A CA 1
ATOM 567 C C . GLY A 1 80 ? -15.703 -5.671 15.907 1.00 93.19 80 GLY A C 1
ATOM 568 O O . GLY A 1 80 ? -16.479 -5.761 16.855 1.00 93.19 80 GLY A O 1
ATOM 569 N N . GLY A 1 81 ? -15.217 -6.742 15.277 1.00 94.06 81 GLY A N 1
ATOM 570 C CA . GLY A 1 81 ? -15.542 -8.119 15.641 1.00 94.06 81 GLY A CA 1
ATOM 571 C C . GLY A 1 81 ? -15.076 -8.475 17.051 1.00 94.06 81 GLY A C 1
ATOM 572 O O . GLY A 1 81 ? -15.846 -9.044 17.821 1.00 94.06 81 GLY A O 1
ATOM 573 N N . LEU A 1 82 ? -13.859 -8.075 17.432 1.00 94.19 82 LEU A N 1
ATOM 574 C CA . LEU A 1 82 ? -13.353 -8.284 18.790 1.00 94.19 82 LEU A CA 1
ATOM 575 C C . LEU A 1 82 ? -14.174 -7.509 19.829 1.00 94.19 82 LEU A C 1
ATOM 577 O O . LEU A 1 82 ? -14.509 -8.056 20.878 1.00 94.19 82 LEU A O 1
ATOM 581 N N . ALA A 1 83 ? -14.533 -6.257 19.533 1.00 91.44 83 ALA A N 1
ATOM 582 C CA . ALA A 1 83 ? -15.364 -5.440 20.412 1.00 91.44 83 ALA A CA 1
ATOM 583 C C . ALA A 1 83 ? -16.764 -6.047 20.593 1.00 91.44 83 ALA A C 1
ATOM 585 O O . ALA A 1 83 ? -17.231 -6.180 21.721 1.00 91.44 83 ALA A O 1
ATOM 586 N N . LEU A 1 84 ? -17.410 -6.474 19.504 1.00 92.00 84 LEU A N 1
ATOM 587 C CA . LEU A 1 84 ? -18.696 -7.175 19.552 1.00 92.00 84 LEU A CA 1
ATOM 588 C C . LEU A 1 84 ? -18.595 -8.479 20.348 1.00 92.00 84 LEU A C 1
ATOM 590 O O . LEU A 1 84 ? -19.430 -8.728 21.214 1.00 92.00 84 LEU A O 1
ATOM 594 N N . GLY A 1 85 ? -17.551 -9.276 20.114 1.00 92.31 85 GLY A N 1
ATOM 595 C CA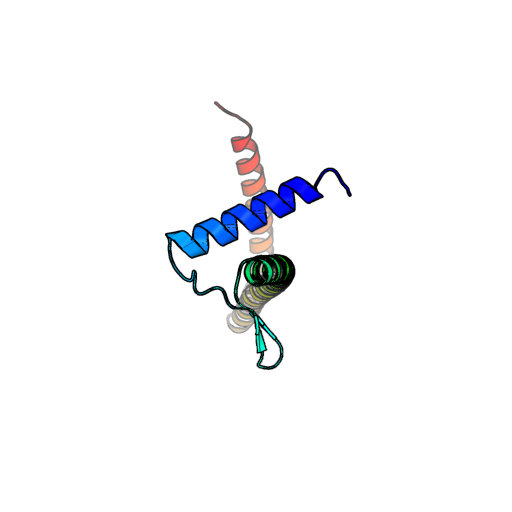 . GLY A 1 85 ? -17.290 -10.497 20.874 1.00 92.31 85 GLY A CA 1
ATOM 596 C C . GLY A 1 85 ? -17.143 -10.225 22.372 1.00 92.31 85 GLY A C 1
ATOM 597 O O . GLY A 1 85 ? -17.769 -10.902 23.183 1.00 92.31 85 GLY A O 1
ATOM 598 N N . ALA A 1 86 ? -16.392 -9.188 22.749 1.00 88.38 86 ALA A N 1
ATOM 599 C CA . ALA A 1 86 ? -16.240 -8.780 24.143 1.00 88.38 86 ALA A CA 1
ATOM 600 C C . ALA A 1 86 ? -17.574 -8.355 24.778 1.00 88.38 86 ALA A C 1
ATOM 602 O O . ALA A 1 86 ? -17.845 -8.709 25.924 1.00 88.38 86 ALA A O 1
ATOM 603 N N . VAL A 1 87 ? -18.430 -7.646 24.035 1.00 87.56 87 VAL A N 1
ATOM 604 C CA . VAL A 1 87 ? -19.773 -7.265 24.496 1.00 87.56 87 VAL A CA 1
ATOM 605 C C . VAL A 1 87 ? -20.649 -8.500 24.713 1.00 87.56 87 VAL A C 1
ATOM 607 O O . VAL A 1 87 ? -21.269 -8.620 25.766 1.00 87.56 87 VAL A O 1
ATOM 610 N N . VAL A 1 88 ? -20.670 -9.442 23.767 1.00 89.88 88 VAL A N 1
ATOM 611 C CA . VAL A 1 88 ? -21.431 -10.698 23.896 1.00 89.88 88 VAL A CA 1
ATOM 612 C C . VAL A 1 88 ? -20.954 -11.509 25.102 1.00 89.88 88 VAL A C 1
ATOM 614 O O . VAL A 1 88 ? -21.772 -11.972 25.896 1.00 89.88 88 VAL A O 1
ATOM 617 N N . LEU A 1 89 ? -19.638 -11.630 25.289 1.00 89.25 89 LEU A N 1
ATOM 618 C CA . LEU A 1 89 ? -19.062 -12.304 26.453 1.00 89.25 89 LEU A CA 1
ATOM 619 C C . LEU A 1 89 ? -19.434 -11.599 27.760 1.00 89.25 89 LEU A C 1
ATOM 621 O O . LEU A 1 89 ? -19.792 -12.266 28.727 1.00 89.25 89 LEU A O 1
ATOM 625 N N . ALA A 1 90 ? -19.412 -10.265 27.791 1.00 87.19 90 ALA A N 1
ATOM 626 C CA . ALA A 1 90 ? -19.832 -9.504 28.962 1.00 87.19 90 ALA A CA 1
ATOM 627 C C . ALA A 1 90 ? -21.300 -9.780 29.322 1.00 87.19 90 ALA A C 1
ATOM 629 O O . ALA A 1 90 ? -21.590 -9.995 30.496 1.00 87.19 90 ALA A O 1
ATOM 630 N N . VAL A 1 91 ? -22.200 -9.856 28.329 1.00 86.94 91 VAL A N 1
ATOM 631 C CA . VAL A 1 91 ? -23.610 -10.243 28.540 1.00 86.94 91 VAL A CA 1
ATOM 632 C C . VAL A 1 91 ? -23.709 -11.642 29.146 1.00 86.94 91 VAL A C 1
ATOM 634 O O . VAL A 1 91 ? -24.450 -11.828 30.108 1.00 86.94 91 VAL A O 1
ATOM 637 N N . MET A 1 92 ? -22.978 -12.618 28.593 1.00 86.69 92 MET A N 1
ATOM 638 C CA . MET A 1 92 ? -23.016 -14.008 29.066 1.00 86.69 92 MET A CA 1
ATOM 639 C C . MET A 1 92 ? -22.477 -14.161 30.490 1.00 86.69 92 MET A C 1
ATOM 641 O O . MET A 1 92 ? -23.018 -14.957 31.252 1.00 86.69 92 MET A O 1
ATOM 645 N N . VAL A 1 93 ? -21.426 -13.420 30.856 1.00 90.31 93 VAL A N 1
ATOM 646 C CA . VAL A 1 93 ? -20.830 -13.477 32.201 1.00 90.31 93 VAL A CA 1
ATOM 647 C C . VAL A 1 93 ? -21.720 -12.782 33.229 1.00 90.31 93 VAL A C 1
ATOM 649 O O . VAL A 1 93 ? -21.929 -13.308 34.319 1.00 90.31 93 VAL A O 1
ATOM 652 N N . SER A 1 94 ? -22.232 -11.591 32.913 1.00 85.94 94 SER A N 1
ATOM 653 C CA . SER A 1 94 ? -23.166 -10.879 33.781 1.00 85.94 94 SER A CA 1
ATOM 654 C C . SER A 1 94 ? -23.950 -9.828 32.992 1.00 85.94 94 SER A C 1
ATOM 656 O O . SER A 1 94 ? -23.365 -8.848 32.524 1.00 85.94 94 SER A O 1
ATOM 658 N N . PRO A 1 95 ? -25.288 -9.931 32.914 1.00 82.25 95 PRO A N 1
ATOM 659 C CA . PRO A 1 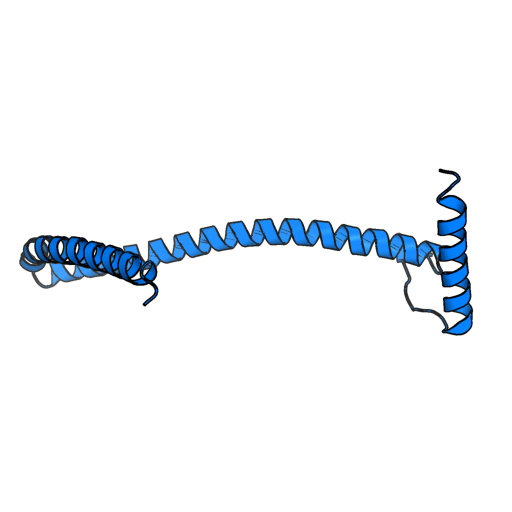95 ? -26.101 -8.967 32.176 1.00 82.25 95 PRO A CA 1
ATOM 660 C C . PRO A 1 95 ? -26.036 -7.540 32.756 1.00 82.25 95 PRO A C 1
ATOM 662 O O . PRO A 1 95 ? -26.344 -6.585 32.044 1.00 82.25 95 PRO A O 1
ATOM 665 N N . LEU A 1 96 ? -25.581 -7.360 34.008 1.00 81.06 96 LEU A N 1
ATOM 666 C CA . LEU A 1 96 ? -25.347 -6.037 34.607 1.00 81.06 96 LEU A CA 1
ATOM 667 C C . LEU A 1 96 ? -24.050 -5.354 34.136 1.00 81.06 96 LEU A C 1
ATOM 669 O O . LEU A 1 96 ? -23.902 -4.147 34.338 1.00 81.06 96 LEU A O 1
ATOM 673 N N . LEU A 1 97 ? -23.120 -6.067 33.490 1.00 77.75 97 LEU A N 1
ATOM 674 C CA . LEU A 1 97 ? -21.899 -5.449 32.959 1.00 77.75 97 LEU A CA 1
ATOM 675 C C . LEU A 1 97 ? -22.195 -4.488 31.806 1.00 77.75 97 LEU A C 1
ATOM 677 O O . LEU A 1 97 ? -21.489 -3.495 31.659 1.00 77.75 97 LEU A O 1
ATOM 681 N N . LEU A 1 98 ? -23.249 -4.730 31.023 1.00 78.00 98 LEU A N 1
ATOM 682 C CA . LEU A 1 98 ? -23.627 -3.865 29.904 1.00 78.00 98 LEU A CA 1
ATOM 683 C C . LEU A 1 98 ? -24.038 -2.448 30.342 1.00 78.00 98 LEU A C 1
ATOM 685 O O . LEU A 1 98 ? -23.436 -1.487 29.854 1.00 78.00 98 LEU A O 1
ATOM 689 N N . PRO A 1 99 ? -25.014 -2.274 31.261 1.00 82.25 99 PRO A N 1
ATOM 690 C CA . PRO A 1 99 ? -25.423 -0.944 31.701 1.00 82.25 99 PRO A CA 1
ATOM 691 C C . PRO A 1 99 ? -24.310 -0.190 32.434 1.00 82.25 99 PRO A C 1
ATOM 693 O O . PRO A 1 99 ? -24.320 1.036 32.418 1.00 82.25 99 PRO A O 1
ATOM 696 N N . LEU A 1 100 ? -23.329 -0.886 33.023 1.00 81.19 100 LEU A N 1
ATOM 697 C CA . LEU A 1 100 ? -22.154 -0.257 33.633 1.00 81.19 100 LEU A CA 1
ATOM 698 C C . LEU A 1 100 ? -21.054 0.085 32.608 1.00 81.19 100 LEU A C 1
ATOM 700 O O . LEU A 1 100 ? -20.382 1.109 32.738 1.00 81.19 100 LEU A O 1
ATOM 704 N N . ALA A 1 101 ? -20.876 -0.732 31.568 1.00 80.94 101 ALA A N 1
ATOM 705 C CA . ALA A 1 101 ? -19.874 -0.508 30.527 1.00 80.94 101 ALA A CA 1
ATOM 706 C C . ALA A 1 101 ? -20.185 0.725 29.665 1.00 80.94 101 ALA A C 1
ATOM 708 O O . ALA A 1 101 ? -19.263 1.433 29.266 1.00 80.94 101 ALA A O 1
ATOM 709 N N . ILE A 1 102 ? -21.466 1.022 29.416 1.00 84.62 102 ILE A N 1
ATOM 710 C CA . ILE A 1 102 ? -21.906 2.194 28.640 1.00 84.62 102 ILE A CA 1
ATOM 711 C C . ILE A 1 102 ? -21.389 3.522 29.235 1.00 84.62 102 ILE A C 1
ATOM 713 O O . ILE A 1 102 ? -20.688 4.248 28.526 1.00 84.62 102 ILE A O 1
ATOM 717 N N . PRO A 1 103 ? -21.662 3.872 30.508 1.00 86.50 103 PRO A N 1
ATOM 718 C CA . PRO A 1 103 ? -21.169 5.118 31.090 1.00 86.50 103 PRO A CA 1
ATOM 719 C C . PRO A 1 103 ? -19.640 5.157 31.169 1.00 86.50 103 PRO A C 1
ATOM 721 O O . PRO A 1 103 ? -19.044 6.201 30.897 1.00 86.50 103 PRO A O 1
ATOM 724 N N . LEU A 1 104 ? -18.987 4.025 31.455 1.00 86.25 104 LEU A N 1
ATOM 725 C CA . LEU A 1 104 ? -17.525 3.943 31.465 1.00 86.25 104 LEU A CA 1
ATOM 726 C C . LEU A 1 104 ? -16.930 4.244 30.076 1.00 86.25 104 LEU A C 1
ATOM 728 O O . LEU A 1 104 ? -15.964 5.001 29.962 1.00 86.25 104 LEU A O 1
ATOM 732 N N . ALA A 1 105 ? -17.543 3.711 29.014 1.00 84.62 105 ALA A N 1
ATOM 733 C CA . ALA A 1 105 ? -17.149 3.959 27.632 1.00 84.62 105 ALA A CA 1
ATOM 734 C C . ALA A 1 105 ? -17.344 5.429 27.229 1.00 84.62 105 ALA A C 1
ATOM 736 O O . ALA A 1 105 ? -16.481 5.992 26.554 1.00 84.62 105 ALA A O 1
ATOM 737 N N . ILE A 1 106 ? -18.423 6.078 27.682 1.00 89.06 106 ILE A N 1
ATOM 738 C CA . ILE A 1 106 ? -18.670 7.510 27.441 1.00 89.06 106 ILE A CA 1
ATOM 739 C C . ILE A 1 106 ? -17.576 8.361 28.095 1.00 89.06 106 ILE A C 1
ATOM 741 O O . ILE A 1 106 ? -16.972 9.205 27.426 1.00 89.06 106 ILE A O 1
ATOM 745 N N . ILE A 1 107 ? -17.274 8.118 29.376 1.00 90.19 107 ILE A N 1
ATOM 746 C CA . ILE A 1 107 ? -16.218 8.844 30.100 1.00 90.19 107 ILE A CA 1
ATOM 747 C C . ILE A 1 107 ? -14.874 8.646 29.399 1.00 90.19 107 ILE A C 1
ATOM 749 O O . ILE A 1 107 ? -14.152 9.614 29.144 1.00 90.19 107 ILE A O 1
ATOM 753 N N . TRP A 1 108 ? -14.553 7.404 29.032 1.00 89.38 108 TRP A N 1
ATOM 754 C CA . TRP A 1 108 ? -13.319 7.089 28.324 1.00 89.38 108 TRP A CA 1
ATOM 755 C C . TRP A 1 108 ? -13.241 7.782 26.960 1.00 89.38 108 TRP A C 1
ATOM 757 O O . TRP A 1 108 ? -12.198 8.350 26.629 1.00 89.38 108 TRP A O 1
ATOM 767 N N . TYR A 1 109 ? -14.331 7.809 26.189 1.00 89.75 109 TYR A N 1
ATOM 768 C CA . TYR A 1 109 ? -14.384 8.479 24.891 1.00 89.75 109 TYR A CA 1
ATOM 769 C C . TYR A 1 109 ? -14.105 9.980 25.025 1.00 89.75 109 TYR A C 1
ATOM 771 O O . TYR A 1 109 ? -13.205 10.500 24.358 1.00 89.75 109 TYR A O 1
ATOM 779 N N . VAL A 1 110 ? -14.788 10.665 25.948 1.00 89.94 110 VAL A N 1
ATOM 780 C CA . VAL A 1 110 ? -14.588 12.102 26.204 1.00 89.94 110 VAL A CA 1
ATOM 781 C C . VAL A 1 110 ? -13.158 12.381 26.678 1.00 89.94 110 VAL A C 1
ATOM 783 O O . VAL A 1 110 ? -12.485 13.261 26.134 1.00 89.94 110 VAL A O 1
ATOM 786 N N . ALA A 1 111 ? -12.641 11.589 27.621 1.00 87.44 111 ALA A N 1
ATOM 787 C CA . ALA A 1 111 ? -11.278 11.732 28.131 1.00 87.44 111 ALA A CA 1
ATOM 788 C C . ALA A 1 111 ? -10.209 11.431 27.063 1.00 87.44 111 ALA A C 1
ATOM 790 O O . ALA A 1 111 ? -9.167 12.086 27.008 1.00 87.44 111 ALA A O 1
ATOM 791 N N . SER A 1 112 ? -10.439 10.454 26.182 1.00 85.94 112 SER A N 1
ATOM 792 C CA . SER A 1 112 ? -9.539 10.143 25.065 1.00 85.94 112 SER A CA 1
ATOM 793 C C . SER A 1 112 ? -9.465 11.296 24.061 1.00 85.94 112 SER A C 1
ATOM 795 O O . SER A 1 112 ? -8.379 11.637 23.591 1.00 85.94 112 SER A O 1
ATOM 797 N N . ARG A 1 113 ? -10.597 11.959 23.797 1.00 83.25 113 ARG A N 1
ATOM 798 C CA . ARG A 1 113 ? -10.680 13.102 22.884 1.00 83.25 113 ARG A CA 1
ATOM 799 C C . ARG A 1 113 ? -10.000 14.339 23.467 1.00 83.25 113 ARG A C 1
ATOM 801 O O . ARG A 1 113 ? -9.233 14.992 22.765 1.00 83.25 113 ARG A O 1
ATOM 808 N N . ALA A 1 114 ? -10.200 14.605 24.758 1.00 82.56 114 ALA A N 1
ATOM 809 C CA . ALA A 1 114 ? -9.522 15.687 25.472 1.00 82.56 114 ALA A CA 1
ATOM 810 C C . ALA A 1 114 ? -7.992 15.515 25.491 1.00 82.56 114 ALA A C 1
ATOM 812 O O . ALA A 1 114 ? -7.262 16.488 25.305 1.00 82.56 114 ALA A O 1
ATOM 813 N N . ARG A 1 115 ? -7.490 14.283 25.656 1.00 79.00 115 ARG A N 1
ATOM 814 C CA . ARG A 1 115 ? -6.045 13.993 25.599 1.00 79.00 115 ARG A CA 1
ATOM 815 C C . ARG A 1 115 ? -5.446 14.261 24.217 1.00 79.00 115 ARG A C 1
ATOM 817 O O . ARG A 1 115 ? -4.387 14.875 24.135 1.00 79.00 115 ARG A O 1
ATOM 824 N N . LYS A 1 116 ? -6.139 13.873 23.139 1.00 77.25 116 LYS A N 1
ATOM 825 C CA . LYS A 1 116 ? -5.702 14.161 21.759 1.00 77.25 116 LYS A CA 1
ATOM 826 C C . LYS A 1 116 ? -5.672 15.663 21.457 1.00 77.25 116 LYS A C 1
ATOM 828 O O . LYS A 1 116 ? -4.750 16.126 20.797 1.00 77.25 116 LYS A O 1
ATOM 833 N N . ALA A 1 117 ? -6.640 16.422 21.975 1.00 75.31 117 ALA A N 1
ATOM 834 C CA . ALA A 1 117 ? -6.680 17.875 21.812 1.00 75.31 117 ALA A CA 1
ATOM 835 C C . ALA A 1 117 ? -5.527 18.589 22.543 1.00 75.31 117 ALA A C 1
ATOM 837 O O . ALA A 1 117 ? -4.940 19.514 21.993 1.00 75.31 117 ALA A O 1
ATOM 838 N N . ARG A 1 118 ? -5.163 18.137 23.753 1.00 72.38 118 ARG A N 1
ATOM 839 C CA . ARG A 1 118 ? -4.031 18.703 24.513 1.00 72.38 118 ARG A CA 1
ATOM 840 C C . ARG A 1 118 ? -2.680 18.411 23.858 1.00 72.38 118 ARG A C 1
ATOM 842 O O . ARG A 1 118 ? -1.896 19.332 23.684 1.00 72.38 118 ARG A O 1
ATOM 849 N N . ALA A 1 119 ? -2.468 17.182 23.386 1.00 67.94 119 ALA A N 1
ATOM 850 C CA . ALA A 1 119 ? -1.242 16.808 22.675 1.00 67.94 119 ALA A CA 1
ATOM 851 C C . ALA A 1 119 ? -1.003 17.633 21.392 1.00 67.94 119 ALA A C 1
ATOM 853 O O . ALA A 1 119 ? 0.140 17.909 21.044 1.00 67.94 119 ALA A O 1
ATOM 854 N N . GLY A 1 120 ? -2.070 18.059 20.702 1.00 64.19 120 GLY A N 1
ATOM 855 C CA . GLY A 1 120 ? -1.965 18.976 19.562 1.00 64.19 120 GLY A CA 1
ATOM 856 C C . GLY A 1 120 ? -1.673 20.430 19.952 1.00 64.19 120 GLY A C 1
ATOM 857 O O . GLY A 1 120 ? -1.083 21.159 19.165 1.00 64.19 120 GLY A O 1
ATOM 858 N N . HIS A 1 121 ? -2.057 20.854 21.159 1.00 59.53 121 HIS A N 1
ATOM 859 C CA . HIS A 1 121 ? -1.831 22.213 21.658 1.00 59.53 121 HIS A CA 1
ATOM 860 C C . HIS A 1 121 ? -0.398 22.397 22.188 1.00 59.53 121 HIS A C 1
ATOM 862 O O . HIS A 1 121 ? 0.218 23.433 21.948 1.00 59.53 121 HIS A O 1
ATOM 868 N N . ASP A 1 122 ? 0.165 21.362 22.818 1.00 58.56 122 ASP A N 1
ATOM 869 C CA . ASP A 1 122 ? 1.555 21.359 23.295 1.00 58.56 122 ASP A CA 1
ATOM 870 C C . ASP A 1 122 ? 2.576 21.271 22.140 1.00 58.56 122 ASP A C 1
ATOM 872 O O . ASP A 1 122 ? 3.697 21.747 22.271 1.00 58.56 122 ASP A O 1
ATOM 876 N N . ALA A 1 123 ? 2.183 20.740 20.974 1.00 59.00 123 ALA A N 1
ATOM 877 C CA . ALA A 1 123 ? 3.023 20.700 19.769 1.00 59.00 123 ALA A CA 1
ATOM 878 C C . ALA A 1 123 ? 3.144 22.055 19.036 1.00 59.00 123 ALA A C 1
ATOM 880 O O . ALA A 1 123 ? 4.027 22.219 18.197 1.00 59.00 123 ALA A O 1
ATOM 881 N N . VAL A 1 124 ? 2.262 23.023 19.327 1.00 60.94 124 VAL A N 1
ATOM 882 C CA . VAL A 1 124 ? 2.227 24.352 18.677 1.00 60.94 124 VAL A CA 1
ATOM 883 C C . VAL A 1 124 ? 2.964 25.416 19.497 1.00 60.94 124 VAL A C 1
ATOM 885 O O . VAL A 1 124 ? 3.231 26.504 18.991 1.00 60.94 124 VAL A O 1
ATOM 888 N N . LYS A 1 125 ? 3.351 25.113 20.741 1.00 53.00 125 LYS A N 1
ATOM 889 C CA . LYS A 1 125 ? 4.161 26.014 21.562 1.00 53.00 125 LYS A CA 1
ATOM 890 C C . LYS A 1 125 ? 5.625 25.549 21.559 1.00 53.00 125 LYS A C 1
ATOM 892 O O . LYS A 1 125 ? 5.988 24.747 22.417 1.00 53.00 125 LYS A O 1
ATOM 897 N N . PRO A 1 126 ? 6.478 26.014 20.623 1.00 54.81 126 PRO A N 1
ATOM 898 C CA . PRO A 1 126 ? 7.913 25.882 20.808 1.00 54.81 126 PRO A CA 1
ATOM 899 C C . PRO A 1 126 ? 8.308 26.749 22.009 1.00 54.81 126 PRO A C 1
ATOM 901 O O . PRO A 1 126 ? 7.987 27.940 22.057 1.00 54.81 126 PRO A O 1
ATOM 904 N N . SER A 1 127 ? 8.906 26.102 23.007 1.00 59.28 127 SER A N 1
ATOM 905 C CA . SER A 1 127 ? 9.588 26.742 24.135 1.00 59.28 127 SER A CA 1
ATOM 906 C C . SER A 1 127 ? 10.730 27.632 23.664 1.00 59.28 127 SER A C 1
ATOM 908 O O . SER A 1 127 ? 11.409 27.232 22.690 1.00 59.28 127 SER A O 1
#

Secondary structure (DSSP, 8-state):
-TTTHHHHHHHHHHHHHHHHHH------EEETTEEE-SHHHHHHHHHHHHHHHHHHHHHHHHHHHHHHHHHHHHHHHHHHHHHHHHHHHHHHH-TTHHHHHHHHHHHHHHHHHHHHHHHHHHTS---

Radius of gyration: 32.13 Å; chains: 1; bounding box: 61×42×73 Å

Foldseek 3Di:
DVVCVVVVVVVLVVQQVCCVVVPFPPQWDDDPNDTDGGSVSVVVSCCCVVVVVVVVVVVVVVVVVVVVVVVVVVVCCVVVVVVVVVVVVLCVVPVVVVVVVVVVVVVVVVVVVVVVVVVVVVVPDDD

Sequence (127 aa):
MKKYAPLLLLFLFIMVAWEAMVGPSGMSVNIDGDELHGPAAALVGMLFAGGGLLIAGIVMLFVGVVLALVFAGLGVLAVGGLALGAVVLAVMVSPLLLPLAIPLAIIWYVASRARKARAGHDAVKPS

pLDDT: mean 82.54, std 11.3, range [53.0, 97.94]